Protein AF-A0A0F9QS76-F1 (afdb_monomer_lite)

Sequence (81 aa):
MIPKYKHDCKDCIFLGNYNNHDLYSCWSGSSPTVVARYGNEGSDYHSGLIFRVRYEELAVAATIVEFRISVLSPIKEGDKP

Secondary structure (DSSP, 8-state):
---SS----TTEEEEEEETTEEEEEE--SSS-EEEEE-SSSTT-EEE-GGGTTT-HHHHHHHHHHHHHHHHHS--------

pLDDT: mean 88.31, std 13.17, range [51.12, 98.38]

Structure (mmCIF, N/CA/C/O backbone):
data_AF-A0A0F9QS76-F1
#
_entry.id   AF-A0A0F9QS76-F1
#
loop_
_atom_site.group_PDB
_atom_site.id
_atom_site.type_symbol
_atom_site.label_atom_id
_atom_site.label_alt_id
_atom_site.label_comp_id
_atom_site.label_asym_id
_atom_site.label_entity_id
_atom_site.label_seq_id
_atom_site.pdbx_PDB_ins_code
_atom_site.Cartn_x
_atom_site.Cartn_y
_atom_site.Cartn_z
_atom_site.occupancy
_atom_site.B_iso_or_equiv
_atom_site.auth_seq_id
_atom_site.auth_comp_id
_atom_site.auth_asym_id
_atom_site.auth_atom_id
_atom_site.pdbx_PDB_model_num
ATOM 1 N N . MET A 1 1 ? -6.150 -7.861 13.383 1.00 73.94 1 MET A N 1
ATOM 2 C CA . MET A 1 1 ? -6.771 -6.813 12.541 1.00 73.94 1 MET A CA 1
ATOM 3 C C . MET A 1 1 ? -7.118 -7.431 11.197 1.00 73.94 1 MET A C 1
ATOM 5 O O . MET A 1 1 ? -6.438 -8.377 10.817 1.00 73.94 1 MET A O 1
ATOM 9 N N . ILE A 1 2 ? -8.154 -6.934 10.520 1.00 91.06 2 ILE A N 1
ATOM 10 C CA . ILE A 1 2 ? -8.561 -7.387 9.180 1.00 91.06 2 ILE A CA 1
ATOM 11 C C . ILE A 1 2 ? -8.509 -6.209 8.193 1.00 91.06 2 ILE A C 1
ATOM 13 O O . ILE A 1 2 ? -8.645 -5.065 8.638 1.00 91.06 2 ILE A O 1
ATOM 17 N N . PRO A 1 3 ? -8.326 -6.464 6.887 1.00 95.56 3 PRO A N 1
ATOM 18 C CA . PRO A 1 3 ? -8.535 -5.462 5.846 1.00 95.56 3 PRO A CA 1
ATOM 19 C C . PRO A 1 3 ? -9.892 -4.761 5.958 1.00 95.56 3 PRO A C 1
ATOM 21 O O . PRO A 1 3 ? -10.904 -5.412 6.221 1.00 95.56 3 PRO A O 1
ATOM 24 N N . LYS A 1 4 ? -9.915 -3.446 5.740 1.00 96.00 4 LYS A N 1
ATOM 25 C CA . LYS A 1 4 ? -11.137 -2.637 5.637 1.00 96.00 4 LYS A CA 1
ATOM 26 C C . LYS A 1 4 ? -11.711 -2.627 4.223 1.00 96.00 4 LYS A C 1
ATOM 28 O O . LYS A 1 4 ? -12.920 -2.486 4.059 1.00 96.00 4 LYS A O 1
ATOM 33 N N . TYR A 1 5 ? -10.851 -2.754 3.219 1.00 96.12 5 TYR A N 1
ATOM 34 C CA . TYR A 1 5 ? -11.192 -2.605 1.814 1.00 96.12 5 TYR A CA 1
ATOM 35 C C . TYR A 1 5 ? -10.978 -3.902 1.043 1.00 96.12 5 TYR A C 1
ATOM 37 O O . TYR A 1 5 ? -10.097 -4.706 1.358 1.00 96.12 5 TYR A O 1
ATOM 45 N N . LYS A 1 6 ? -11.772 -4.094 -0.012 1.00 93.56 6 LYS A N 1
ATOM 46 C CA . LYS A 1 6 ? -11.625 -5.234 -0.916 1.00 93.56 6 LYS A CA 1
ATOM 47 C C . LYS A 1 6 ? -10.234 -5.215 -1.551 1.00 93.56 6 LYS A C 1
ATOM 49 O O . LYS A 1 6 ? -9.820 -4.221 -2.145 1.00 93.56 6 LYS A O 1
ATOM 54 N N . HIS A 1 7 ? -9.546 -6.347 -1.465 1.00 89.69 7 HIS A N 1
ATOM 55 C CA . HIS A 1 7 ? -8.267 -6.565 -2.118 1.00 89.69 7 HIS A CA 1
ATOM 56 C C . HIS A 1 7 ? -8.262 -7.945 -2.774 1.00 89.69 7 HIS A C 1
ATOM 58 O O . HIS A 1 7 ? -8.541 -8.946 -2.119 1.00 89.69 7 HIS A O 1
ATOM 64 N N . ASP A 1 8 ? -8.006 -7.993 -4.076 1.00 87.44 8 ASP A N 1
ATOM 65 C CA . ASP A 1 8 ? -8.139 -9.186 -4.918 1.00 87.44 8 ASP A CA 1
ATOM 66 C C . ASP A 1 8 ? -6.797 -9.744 -5.420 1.00 87.44 8 ASP A C 1
ATOM 68 O O . ASP A 1 8 ? -6.772 -10.719 -6.173 1.00 87.44 8 ASP A O 1
ATOM 72 N N . CYS A 1 9 ? -5.673 -9.201 -4.945 1.00 89.69 9 CYS A N 1
ATOM 73 C CA . CYS A 1 9 ? -4.353 -9.758 -5.215 1.00 89.69 9 CYS A CA 1
ATOM 74 C C . CYS A 1 9 ? -3.980 -10.822 -4.173 1.00 89.69 9 CYS A C 1
ATOM 76 O O . CYS A 1 9 ? -3.900 -10.540 -2.978 1.00 89.69 9 CYS A O 1
ATOM 78 N N . LYS A 1 10 ? -3.724 -12.05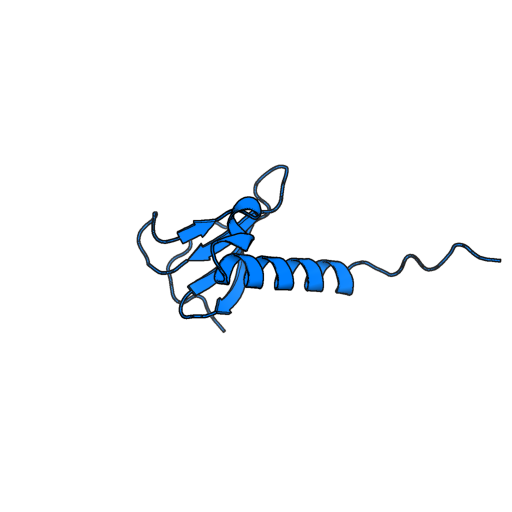0 -4.638 1.00 89.81 10 LYS A N 1
ATOM 79 C CA . LYS A 1 10 ? -3.376 -13.197 -3.780 1.00 89.81 10 LYS A CA 1
ATOM 80 C C . LYS A 1 10 ? -1.928 -13.174 -3.286 1.00 89.81 10 LYS A C 1
ATOM 82 O O . LYS A 1 10 ? -1.642 -13.769 -2.254 1.00 89.81 10 LYS A O 1
ATOM 87 N N . ASP A 1 11 ? -1.047 -12.478 -4.001 1.00 91.06 11 ASP A N 1
ATOM 88 C CA . ASP A 1 11 ? 0.379 -12.366 -3.662 1.00 91.06 11 ASP A CA 1
ATOM 89 C C . ASP A 1 11 ? 0.656 -11.241 -2.652 1.00 91.06 11 ASP A C 1
ATOM 91 O O . ASP A 1 11 ? 1.778 -11.080 -2.164 1.00 91.06 11 ASP A O 1
ATOM 95 N N . CYS A 1 12 ? -0.366 -10.440 -2.338 1.00 93.31 12 CYS A N 1
ATOM 96 C CA . CYS A 1 12 ? -0.274 -9.368 -1.365 1.00 93.31 12 CYS A CA 1
ATOM 97 C C . CYS A 1 12 ? -0.456 -9.890 0.062 1.00 93.31 12 CYS A C 1
ATOM 99 O O . CYS A 1 12 ? -1.456 -10.519 0.403 1.00 93.31 12 CYS A O 1
ATOM 101 N N . ILE A 1 13 ? 0.482 -9.538 0.933 1.00 94.56 13 ILE A N 1
ATOM 102 C CA . ILE A 1 13 ? 0.461 -9.869 2.354 1.00 94.56 13 ILE A CA 1
ATOM 103 C C . ILE A 1 13 ? -0.022 -8.647 3.125 1.00 94.56 13 ILE A C 1
ATOM 105 O O . ILE A 1 13 ? 0.613 -7.594 3.085 1.00 94.56 13 ILE A O 1
ATOM 109 N N . PHE A 1 14 ? -1.117 -8.795 3.869 1.0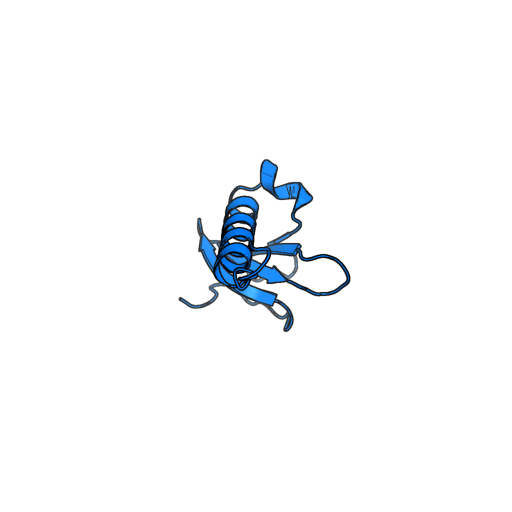0 95.94 14 PHE A N 1
ATOM 110 C CA . PHE A 1 14 ? -1.625 -7.742 4.746 1.00 95.94 14 PHE A CA 1
ATOM 111 C C . PHE A 1 14 ? -0.641 -7.457 5.892 1.00 95.94 14 PHE A C 1
ATOM 113 O O . PHE A 1 14 ? -0.220 -8.354 6.630 1.00 95.94 14 PHE A O 1
ATOM 120 N N . LEU A 1 15 ? -0.262 -6.190 6.037 1.00 96.25 15 LEU A N 1
ATOM 121 C CA . LEU A 1 15 ? 0.694 -5.716 7.037 1.00 96.25 15 LEU A CA 1
ATOM 122 C C . LEU A 1 15 ? 0.002 -5.103 8.257 1.00 96.25 15 LEU A C 1
ATOM 124 O O . LEU A 1 15 ? 0.563 -5.147 9.351 1.00 96.25 15 LEU A O 1
ATOM 128 N N . GLY A 1 16 ? -1.206 -4.565 8.079 1.00 96.56 16 GLY A N 1
ATOM 129 C CA . GLY A 1 16 ? -1.969 -3.866 9.108 1.00 96.56 16 GLY A CA 1
ATOM 130 C C . GLY A 1 16 ? -2.720 -2.668 8.535 1.00 96.56 16 GLY A C 1
ATOM 131 O O . GLY A 1 16 ? -2.833 -2.515 7.320 1.00 96.56 16 GLY A O 1
ATOM 132 N N . ASN A 1 17 ? -3.220 -1.807 9.418 1.00 97.50 17 ASN A N 1
ATOM 133 C CA . ASN A 1 17 ? -3.888 -0.568 9.034 1.00 97.50 17 ASN A CA 1
ATOM 134 C C . ASN A 1 17 ? -3.108 0.644 9.559 1.00 97.50 17 ASN A C 1
ATOM 136 O O . ASN A 1 17 ? -2.586 0.601 10.673 1.00 97.50 17 ASN A O 1
ATOM 140 N N . TYR A 1 18 ? -3.085 1.735 8.797 1.00 97.62 18 TYR A N 1
ATOM 141 C CA . TYR A 1 18 ? -2.475 3.007 9.198 1.00 97.62 18 TYR A CA 1
A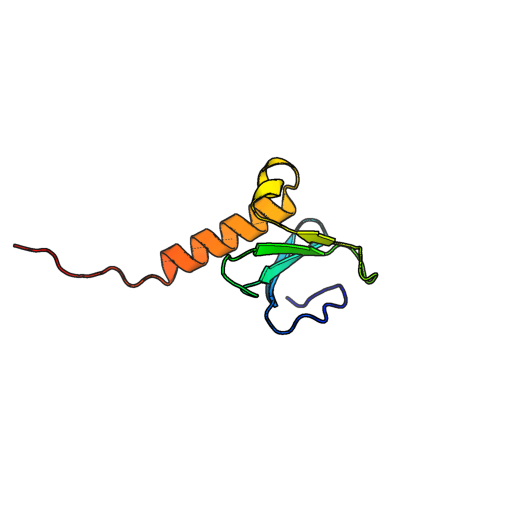TOM 142 C C . TYR A 1 18 ? -3.231 4.179 8.565 1.00 97.62 18 TYR A C 1
ATOM 144 O O . TYR A 1 18 ? -3.547 4.106 7.386 1.00 97.62 18 TYR A O 1
ATOM 152 N N . ASN A 1 19 ? -3.574 5.225 9.327 1.00 95.50 19 ASN A N 1
ATOM 153 C CA . ASN A 1 19 ? -4.323 6.404 8.844 1.00 95.50 19 ASN A CA 1
ATOM 154 C C . ASN A 1 19 ? -5.509 6.069 7.920 1.00 95.50 19 ASN A C 1
ATOM 156 O O . ASN A 1 19 ? -5.677 6.636 6.847 1.00 95.50 19 ASN A O 1
ATOM 160 N N . ASN A 1 20 ? -6.336 5.106 8.331 1.00 95.81 20 ASN A N 1
ATOM 161 C CA . ASN A 1 20 ? -7.474 4.607 7.553 1.00 95.81 20 ASN A CA 1
ATOM 162 C C . ASN A 1 20 ? -7.131 3.948 6.200 1.00 95.81 20 ASN A C 1
ATOM 164 O O . ASN A 1 20 ? -8.020 3.765 5.381 1.00 95.81 20 ASN A O 1
ATOM 168 N N . HIS A 1 21 ? -5.885 3.530 5.999 1.00 98.06 21 HIS A N 1
ATOM 169 C CA . HIS A 1 21 ? -5.451 2.728 4.864 1.00 98.06 21 HIS A CA 1
ATOM 170 C C . HIS A 1 21 ? -5.163 1.292 5.294 1.00 98.06 21 HIS A C 1
ATOM 172 O O . HIS A 1 21 ? -4.654 1.047 6.391 1.00 98.06 21 HIS A O 1
ATOM 178 N N . ASP A 1 22 ? -5.443 0.346 4.407 1.00 98.38 22 ASP A N 1
ATOM 179 C CA . ASP A 1 22 ? -4.942 -1.019 4.510 1.00 98.38 22 ASP A CA 1
ATOM 180 C C . ASP A 1 22 ? -3.559 -1.100 3.870 1.00 98.38 22 ASP A C 1
ATOM 182 O O . ASP A 1 22 ? -3.383 -0.706 2.715 1.00 98.38 22 ASP A O 1
ATOM 186 N N . LEU A 1 23 ? -2.584 -1.627 4.604 1.00 98.00 23 LEU A N 1
ATOM 187 C CA . LEU A 1 23 ? -1.209 -1.750 4.142 1.00 98.00 23 LEU A CA 1
ATOM 188 C C . LEU A 1 23 ? -0.917 -3.177 3.690 1.00 98.00 23 LEU A C 1
ATOM 190 O O . LEU A 1 23 ? -1.234 -4.134 4.400 1.00 98.00 23 LEU A O 1
ATOM 194 N N . TYR A 1 24 ? -0.242 -3.315 2.552 1.00 97.06 24 TYR A N 1
ATOM 195 C CA . TYR A 1 24 ? 0.206 -4.601 2.029 1.00 97.06 24 TYR A CA 1
ATOM 196 C C . TYR A 1 24 ? 1.648 -4.532 1.534 1.00 97.06 24 TYR A C 1
ATOM 198 O O . TYR A 1 24 ? 2.116 -3.486 1.078 1.00 97.06 24 TYR A O 1
ATOM 206 N N . SER A 1 25 ? 2.339 -5.668 1.570 1.00 95.44 25 SER A N 1
ATOM 207 C CA . SER A 1 25 ? 3.511 -5.914 0.731 1.00 95.44 25 SER A CA 1
ATOM 208 C C . SER A 1 25 ? 3.135 -6.871 -0.388 1.00 95.44 25 SER A C 1
ATOM 210 O O . SER A 1 25 ? 2.329 -7.772 -0.184 1.00 95.44 25 SER A O 1
ATOM 212 N N . CYS A 1 26 ? 3.704 -6.682 -1.570 1.00 93.25 26 CYS A N 1
ATOM 213 C CA . CYS A 1 26 ? 3.458 -7.551 -2.711 1.00 93.25 26 CYS A CA 1
ATOM 214 C C . CYS A 1 26 ? 4.781 -7.957 -3.343 1.00 93.25 26 CYS A C 1
ATOM 216 O O . CYS A 1 26 ? 5.627 -7.108 -3.627 1.00 93.25 26 CYS A O 1
ATOM 218 N N . TRP A 1 27 ? 4.934 -9.258 -3.569 1.00 87.06 27 TRP A N 1
ATOM 219 C CA . TRP A 1 27 ? 6.112 -9.867 -4.190 1.00 87.06 27 TRP A CA 1
ATOM 220 C C . TRP A 1 27 ? 5.804 -10.379 -5.603 1.00 87.06 27 TRP A C 1
ATOM 222 O O . TRP A 1 27 ? 6.405 -11.341 -6.072 1.00 87.06 27 TRP A O 1
ATOM 232 N N . SER A 1 28 ? 4.855 -9.743 -6.294 1.00 78.44 28 SER A N 1
ATOM 233 C CA . SER A 1 28 ? 4.546 -10.065 -7.686 1.00 78.44 28 SER A CA 1
ATOM 234 C C . SER A 1 28 ? 5.647 -9.525 -8.606 1.00 78.44 28 SER A C 1
ATOM 236 O O . SER A 1 28 ? 5.633 -8.355 -8.988 1.00 78.44 28 SER A O 1
ATOM 238 N N . GLY A 1 29 ? 6.601 -10.383 -8.975 1.00 74.00 29 GLY A N 1
ATOM 239 C CA . GLY A 1 29 ? 7.666 -10.086 -9.936 1.00 74.00 29 GLY A CA 1
ATOM 240 C C . GLY A 1 29 ? 9.067 -10.061 -9.321 1.00 74.00 29 GLY A C 1
ATOM 241 O O . GLY A 1 29 ? 9.340 -10.711 -8.317 1.00 74.00 29 GLY A O 1
ATOM 242 N N . SER A 1 30 ? 9.984 -9.326 -9.953 1.00 76.44 30 SER A N 1
ATOM 243 C CA . SER A 1 30 ? 11.407 -9.285 -9.582 1.00 76.44 30 SER A CA 1
ATOM 244 C C . SER A 1 30 ? 11.744 -8.298 -8.461 1.00 76.44 30 SER A C 1
ATOM 246 O O . SER A 1 30 ? 12.882 -8.268 -7.996 1.00 76.44 30 SER A O 1
ATOM 248 N N . SER A 1 31 ? 10.803 -7.458 -8.026 1.00 79.06 31 SER A N 1
ATOM 249 C CA . SER A 1 31 ? 11.042 -6.468 -6.972 1.00 79.06 31 SER A CA 1
ATOM 250 C C . SER A 1 31 ? 9.834 -6.346 -6.047 1.00 79.06 31 SER A C 1
ATOM 252 O O . SER A 1 31 ? 8.710 -6.242 -6.543 1.00 79.06 31 SER A O 1
ATOM 254 N N . PRO A 1 32 ? 10.040 -6.333 -4.716 1.00 87.62 32 PRO A N 1
ATOM 255 C CA . PRO A 1 32 ? 8.953 -6.125 -3.776 1.00 87.62 32 PRO A CA 1
ATOM 256 C C . PRO A 1 32 ? 8.367 -4.723 -3.946 1.00 87.62 32 PRO A C 1
ATOM 258 O O . PRO A 1 32 ? 9.081 -3.746 -4.184 1.00 87.62 32 PRO A O 1
ATOM 261 N N . THR A 1 33 ? 7.057 -4.615 -3.771 1.00 93.50 33 THR A N 1
ATOM 262 C CA . THR A 1 33 ? 6.351 -3.338 -3.697 1.00 93.50 33 THR A CA 1
ATOM 263 C C . THR A 1 33 ? 5.525 -3.260 -2.418 1.00 93.50 33 THR A C 1
ATOM 265 O O . THR A 1 33 ? 5.252 -4.265 -1.758 1.00 93.50 33 THR A O 1
ATOM 268 N N . VAL A 1 34 ? 5.136 -2.044 -2.060 1.00 96.56 34 VAL A N 1
ATOM 269 C CA . VAL A 1 34 ? 4.241 -1.745 -0.941 1.00 96.56 34 VAL A CA 1
ATOM 270 C C . VAL A 1 34 ? 2.981 -1.094 -1.478 1.00 96.56 34 VAL A C 1
ATOM 272 O O . VAL A 1 34 ? 3.043 -0.375 -2.477 1.00 96.56 34 VAL A O 1
ATOM 275 N N . VAL A 1 35 ? 1.851 -1.356 -0.830 1.00 97.19 35 VAL A N 1
ATOM 276 C CA . VAL A 1 35 ? 0.528 -0.864 -1.220 1.00 97.19 35 VAL A CA 1
ATOM 277 C C . VAL A 1 35 ? -0.157 -0.261 0.001 1.00 97.19 35 VAL A C 1
ATOM 279 O O . VAL A 1 35 ? -0.140 -0.865 1.071 1.00 97.19 35 VAL A O 1
ATOM 282 N N . ALA A 1 36 ? -0.789 0.895 -0.178 1.00 97.94 36 ALA A N 1
ATOM 283 C CA . ALA A 1 36 ? -1.699 1.508 0.782 1.00 97.94 36 ALA A CA 1
ATOM 284 C C . ALA A 1 36 ? -3.058 1.716 0.104 1.00 97.94 36 ALA A C 1
ATOM 286 O O . ALA A 1 36 ? -3.162 2.502 -0.836 1.00 97.94 36 ALA A O 1
ATOM 287 N N . ARG A 1 37 ? -4.090 0.991 0.543 1.00 98.12 37 ARG A N 1
ATOM 288 C CA . ARG A 1 37 ? -5.442 1.023 -0.038 1.00 98.12 37 ARG A CA 1
ATOM 289 C C . ARG A 1 37 ? -6.387 1.842 0.841 1.00 98.12 37 ARG A C 1
ATOM 291 O O . ARG A 1 37 ? -6.452 1.589 2.039 1.00 98.12 37 ARG A O 1
ATOM 298 N N . TYR A 1 38 ? -7.116 2.782 0.240 1.00 97.56 38 TYR A N 1
ATOM 299 C CA . TYR A 1 38 ? -8.013 3.729 0.929 1.00 97.56 38 TYR A CA 1
ATOM 300 C C . TYR A 1 38 ? -9.483 3.635 0.496 1.00 97.56 38 TYR A C 1
ATOM 302 O O . TYR A 1 38 ? -10.319 4.417 0.951 1.00 97.56 38 TYR A O 1
ATOM 310 N N . GLY A 1 39 ? -9.817 2.681 -0.372 1.00 97.31 39 GLY A N 1
ATOM 311 C CA . GLY A 1 39 ? -11.169 2.502 -0.889 1.00 97.31 39 GLY A CA 1
ATOM 312 C C . GLY A 1 39 ? -11.378 1.141 -1.546 1.00 97.31 39 GLY A C 1
ATOM 313 O O . GLY A 1 39 ? -10.458 0.321 -1.640 1.00 97.31 39 GLY A O 1
ATOM 314 N N . ASN A 1 40 ? -12.615 0.881 -1.969 1.00 96.75 40 ASN A N 1
ATOM 315 C CA . ASN A 1 40 ? -13.008 -0.379 -2.605 1.00 96.75 40 ASN A CA 1
ATOM 316 C C . ASN A 1 40 ? -12.868 -0.351 -4.130 1.00 96.75 40 ASN A C 1
ATOM 318 O O . ASN A 1 40 ? -12.857 -1.424 -4.736 1.00 96.75 40 ASN A O 1
ATOM 322 N N . GLU A 1 41 ? -12.733 0.827 -4.748 1.00 95.25 41 GLU A N 1
ATOM 323 C CA . GLU A 1 41 ? -12.552 0.906 -6.194 1.00 95.25 41 GLU A CA 1
ATOM 324 C C . GLU A 1 41 ? -11.157 0.413 -6.584 1.00 95.25 41 GLU A C 1
ATOM 326 O O . GLU A 1 41 ? -10.195 0.467 -5.807 1.00 95.25 41 GLU A O 1
ATOM 331 N N . GLY A 1 42 ? -11.034 -0.113 -7.805 1.00 90.25 42 GLY A N 1
ATOM 332 C CA . GLY A 1 42 ? -9.784 -0.705 -8.288 1.00 90.25 42 GLY A CA 1
ATOM 333 C C . GLY A 1 42 ? -8.598 0.257 -8.175 1.00 90.25 42 GLY A C 1
ATOM 334 O O . GLY A 1 42 ? -7.519 -0.162 -7.768 1.00 90.25 42 GLY A O 1
ATOM 335 N N . SER A 1 43 ? -8.830 1.546 -8.437 1.00 92.94 43 SER A N 1
ATOM 336 C CA . SER A 1 43 ? -7.847 2.635 -8.398 1.00 92.94 43 SER A CA 1
ATOM 337 C C . SER A 1 43 ? -7.583 3.236 -7.015 1.00 92.94 43 SER A C 1
ATOM 339 O O . SER A 1 43 ? -6.720 4.103 -6.906 1.00 92.94 43 SER A O 1
ATOM 341 N N . ASP A 1 44 ? -8.298 2.816 -5.968 1.00 96.69 44 ASP A N 1
ATOM 342 C CA . ASP A 1 44 ? -8.225 3.449 -4.643 1.00 96.69 44 ASP A CA 1
ATOM 343 C C . ASP A 1 44 ? -7.020 2.968 -3.827 1.00 96.69 44 ASP A C 1
ATOM 345 O O . ASP A 1 44 ? -7.147 2.400 -2.734 1.00 96.69 44 ASP A O 1
ATOM 349 N N . TYR A 1 45 ? -5.825 3.147 -4.384 1.00 96.88 45 TYR A N 1
ATOM 350 C CA . TYR A 1 45 ? -4.585 2.785 -3.725 1.00 96.88 45 TYR A CA 1
ATOM 351 C C . TYR A 1 45 ? -3.389 3.611 -4.202 1.00 96.88 45 TYR A C 1
ATOM 353 O O . TYR A 1 45 ? -3.306 4.072 -5.340 1.00 96.88 45 TYR A O 1
ATOM 361 N N . HIS A 1 46 ? -2.400 3.715 -3.323 1.00 96.81 46 HIS A N 1
ATOM 362 C CA . HIS A 1 46 ? -1.036 4.072 -3.679 1.00 96.81 46 HIS A CA 1
ATOM 363 C C . HIS A 1 46 ? -0.162 2.822 -3.654 1.00 96.81 46 HIS A C 1
ATOM 365 O O . HIS A 1 46 ? -0.357 1.932 -2.824 1.00 96.81 46 HIS A O 1
ATOM 371 N N . SER A 1 47 ? 0.813 2.737 -4.559 1.00 95.44 47 SER A N 1
ATOM 372 C CA . SER A 1 47 ? 1.773 1.634 -4.561 1.00 95.44 47 SER A CA 1
ATOM 373 C C . SER A 1 47 ? 3.139 2.049 -5.063 1.00 95.44 47 SER A C 1
ATOM 375 O O . SER A 1 47 ? 3.227 2.833 -6.005 1.00 95.44 47 SER A O 1
ATOM 377 N N . GLY A 1 48 ? 4.179 1.420 -4.528 1.00 94.62 48 GLY A N 1
ATOM 378 C CA . GLY A 1 48 ? 5.546 1.554 -5.017 1.00 94.62 48 GLY A CA 1
ATOM 379 C C . GLY A 1 48 ? 6.484 2.146 -3.978 1.00 94.62 48 GLY A C 1
ATOM 380 O O . GLY A 1 48 ? 6.236 3.217 -3.426 1.00 94.62 48 GLY A O 1
ATOM 381 N N . LEU A 1 49 ? 7.622 1.480 -3.771 1.00 93.94 49 LEU A N 1
ATOM 382 C CA . LEU A 1 49 ? 8.664 1.937 -2.846 1.00 93.94 49 LEU A CA 1
ATOM 383 C C . LEU A 1 49 ? 9.213 3.324 -3.213 1.00 93.94 49 LEU A C 1
ATOM 385 O O . LEU A 1 49 ? 9.560 4.096 -2.324 1.00 93.94 49 LEU A O 1
ATOM 389 N N . ILE A 1 50 ? 9.240 3.674 -4.504 1.00 94.25 50 ILE A N 1
ATOM 390 C CA . ILE A 1 50 ? 9.719 4.980 -4.981 1.00 94.25 50 ILE A CA 1
ATOM 391 C C . ILE A 1 50 ? 8.885 6.159 -4.455 1.00 94.25 50 ILE A C 1
ATOM 393 O O . ILE A 1 50 ? 9.397 7.269 -4.323 1.00 94.25 50 ILE A O 1
ATOM 397 N N . PHE A 1 51 ? 7.618 5.933 -4.099 1.00 95.81 51 PHE A N 1
ATOM 398 C CA . PHE A 1 51 ? 6.724 6.990 -3.631 1.00 95.81 51 PHE A CA 1
ATOM 399 C C . PHE A 1 51 ? 6.660 7.115 -2.105 1.00 95.81 51 PHE A C 1
ATOM 401 O O . PHE A 1 51 ? 5.935 7.970 -1.601 1.00 95.81 51 PHE A O 1
ATOM 408 N N . ARG A 1 52 ? 7.450 6.335 -1.353 1.00 94.81 52 ARG A N 1
ATOM 409 C CA . ARG A 1 52 ? 7.453 6.366 0.124 1.00 94.81 52 ARG A CA 1
ATOM 410 C C . ARG A 1 52 ? 7.841 7.715 0.728 1.00 94.81 52 ARG A C 1
ATOM 412 O O . ARG A 1 52 ? 7.456 8.024 1.840 1.00 94.81 52 ARG A O 1
ATOM 419 N N . VAL A 1 53 ? 8.582 8.538 -0.012 1.00 94.75 53 VAL A N 1
ATOM 420 C CA . VAL A 1 53 ? 8.931 9.903 0.421 1.00 94.75 53 VAL A CA 1
ATOM 421 C C . VAL A 1 53 ? 7.781 10.901 0.244 1.00 94.75 53 VAL A C 1
ATOM 423 O O . VAL A 1 53 ? 7.865 12.012 0.751 1.00 94.75 53 VAL A O 1
ATOM 426 N N . ARG A 1 54 ? 6.732 10.532 -0.507 1.00 96.06 54 ARG A N 1
ATOM 427 C CA . ARG A 1 54 ? 5.556 11.377 -0.781 1.00 96.06 54 ARG A CA 1
ATOM 428 C C . ARG A 1 54 ? 4.313 10.938 -0.010 1.00 96.06 54 ARG A C 1
ATOM 430 O O . ARG A 1 54 ? 3.492 11.789 0.302 1.00 96.06 54 ARG A O 1
ATOM 437 N N . TYR A 1 55 ? 4.183 9.641 0.266 1.00 97.12 55 TYR A N 1
ATOM 438 C CA . TYR A 1 55 ? 3.033 9.052 0.952 1.00 97.12 55 TYR A CA 1
ATOM 439 C C . TYR A 1 55 ? 3.500 8.328 2.215 1.00 97.12 55 TYR A C 1
ATOM 441 O O . TYR A 1 55 ? 4.240 7.341 2.135 1.00 97.12 55 TYR A O 1
ATOM 449 N N . GLU A 1 56 ? 3.074 8.827 3.374 1.00 97.56 56 GLU A N 1
ATOM 450 C CA . GLU A 1 56 ? 3.476 8.324 4.692 1.00 97.56 56 GLU A CA 1
ATOM 451 C C . GLU A 1 56 ? 3.081 6.853 4.881 1.00 97.56 56 GLU A C 1
ATOM 453 O O . GLU A 1 56 ? 3.856 6.048 5.389 1.00 97.56 56 GLU A O 1
ATOM 458 N N . GLU A 1 57 ? 1.916 6.461 4.378 1.00 97.88 57 GLU A N 1
ATOM 459 C CA . GLU A 1 57 ? 1.374 5.106 4.447 1.00 97.88 57 GLU A CA 1
ATOM 460 C C . GLU A 1 57 ? 2.293 4.093 3.751 1.00 97.88 57 GLU A C 1
ATOM 462 O O . GLU A 1 57 ? 2.483 2.971 4.231 1.00 97.88 57 GLU A O 1
ATOM 467 N N . LEU A 1 58 ? 2.914 4.500 2.637 1.00 97.50 58 LEU A N 1
ATOM 468 C CA . LEU A 1 58 ? 3.890 3.676 1.926 1.00 97.50 58 LEU A CA 1
ATOM 469 C C . LEU A 1 58 ? 5.221 3.601 2.678 1.00 97.50 58 LEU A C 1
ATOM 471 O O . LEU A 1 58 ? 5.863 2.551 2.653 1.00 97.50 58 LEU A O 1
ATOM 475 N N . ALA A 1 59 ? 5.634 4.675 3.360 1.00 97.44 59 ALA A N 1
ATOM 476 C CA . ALA A 1 59 ? 6.797 4.636 4.245 1.00 97.44 59 ALA A CA 1
ATOM 477 C C . ALA A 1 59 ? 6.569 3.683 5.420 1.00 97.44 59 ALA A C 1
ATOM 479 O O . ALA A 1 59 ? 7.432 2.859 5.708 1.00 97.44 59 ALA A O 1
ATOM 480 N N . VAL A 1 60 ? 5.394 3.725 6.051 1.00 97.69 60 VAL A N 1
ATOM 481 C CA . VAL A 1 60 ? 5.030 2.808 7.139 1.00 97.69 60 VAL A CA 1
ATOM 482 C C . VAL A 1 60 ? 5.030 1.361 6.650 1.00 97.69 60 VAL A C 1
ATOM 484 O O . VAL A 1 60 ? 5.654 0.504 7.277 1.00 97.69 60 VAL A O 1
ATOM 487 N N . ALA A 1 61 ? 4.394 1.083 5.509 1.00 97.06 61 ALA A N 1
ATOM 488 C CA . ALA A 1 61 ? 4.406 -0.251 4.914 1.00 97.06 61 ALA A CA 1
ATOM 489 C C . ALA A 1 61 ? 5.840 -0.739 4.635 1.00 97.06 61 ALA A C 1
ATOM 491 O O . ALA A 1 61 ? 6.175 -1.874 4.975 1.00 97.06 61 ALA A O 1
ATOM 492 N N . ALA A 1 62 ? 6.701 0.121 4.079 1.00 95.56 62 ALA A N 1
ATOM 493 C CA . ALA A 1 62 ? 8.101 -0.206 3.815 1.00 95.56 62 ALA A CA 1
ATOM 494 C C . ALA A 1 62 ? 8.874 -0.504 5.107 1.00 95.56 62 ALA A C 1
ATOM 496 O O . ALA A 1 62 ? 9.518 -1.544 5.191 1.00 95.56 62 ALA A O 1
ATOM 497 N N . THR A 1 63 ? 8.734 0.332 6.137 1.00 95.56 63 THR A N 1
ATOM 498 C CA . THR A 1 63 ? 9.374 0.133 7.446 1.00 95.56 63 THR A CA 1
ATOM 499 C C . THR A 1 63 ? 8.960 -1.194 8.085 1.00 95.56 63 THR A C 1
ATOM 501 O O . THR A 1 63 ? 9.805 -1.911 8.618 1.00 95.56 63 THR A O 1
ATOM 504 N N . ILE A 1 64 ? 7.678 -1.575 8.001 1.00 94.12 64 ILE A N 1
ATOM 505 C CA . ILE A 1 64 ? 7.204 -2.874 8.510 1.00 94.12 64 ILE A CA 1
ATOM 506 C C . ILE A 1 64 ? 7.894 -4.028 7.774 1.00 94.12 64 ILE A C 1
ATOM 508 O O . ILE A 1 64 ? 8.299 -5.006 8.403 1.00 94.12 64 ILE A O 1
ATOM 512 N N . VAL A 1 65 ? 8.024 -3.932 6.449 1.00 92.12 65 VAL A N 1
ATOM 513 C CA . VAL A 1 65 ? 8.695 -4.955 5.635 1.00 92.12 65 VAL A CA 1
ATOM 514 C C . VAL A 1 65 ? 10.183 -5.030 5.968 1.00 92.12 65 VAL A C 1
ATOM 516 O O . VAL A 1 65 ? 10.683 -6.122 6.220 1.00 92.12 65 VAL A O 1
ATOM 519 N N . GLU A 1 66 ? 10.875 -3.893 6.023 1.00 90.62 66 GLU A N 1
ATOM 520 C CA . GLU A 1 66 ? 12.302 -3.803 6.358 1.00 90.62 66 GLU A CA 1
ATOM 521 C C . GLU A 1 66 ? 12.581 -4.382 7.755 1.00 90.62 66 GLU A C 1
ATOM 523 O O . GLU A 1 66 ? 13.501 -5.185 7.925 1.00 90.62 66 GLU A O 1
ATOM 528 N N . PHE A 1 67 ? 11.729 -4.077 8.740 1.00 89.12 67 PHE A N 1
ATOM 529 C CA . PHE A 1 67 ? 11.823 -4.656 10.079 1.00 89.12 67 PHE A CA 1
ATOM 530 C C . PHE A 1 67 ? 11.583 -6.170 10.072 1.00 89.12 67 PHE A C 1
ATOM 532 O O . PHE A 1 67 ? 12.362 -6.915 10.664 1.00 89.12 67 PHE A O 1
ATOM 539 N N . ARG A 1 68 ? 10.548 -6.656 9.370 1.00 86.12 68 ARG A N 1
ATOM 540 C CA . ARG A 1 68 ? 10.280 -8.100 9.252 1.00 86.12 68 ARG A CA 1
ATOM 541 C C . ARG A 1 68 ? 11.439 -8.841 8.589 1.00 86.12 68 ARG A C 1
ATOM 543 O O . ARG A 1 68 ? 11.792 -9.914 9.059 1.00 86.12 68 ARG A O 1
ATOM 550 N N . ILE A 1 69 ? 12.048 -8.283 7.543 1.00 78.31 69 ILE A N 1
ATOM 551 C CA . ILE A 1 69 ? 13.220 -8.883 6.889 1.00 78.31 69 ILE A CA 1
ATOM 552 C C . ILE A 1 69 ? 14.402 -8.922 7.858 1.00 78.31 69 ILE A C 1
ATOM 554 O O . ILE A 1 69 ? 15.034 -9.964 7.986 1.00 78.31 69 ILE A O 1
ATOM 558 N N . SER A 1 70 ? 14.678 -7.827 8.569 1.00 76.56 70 SER 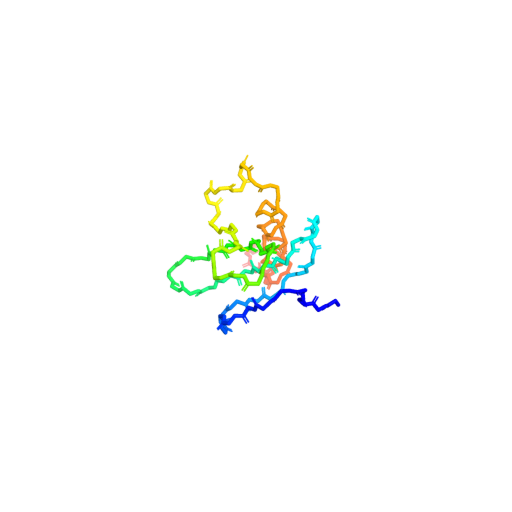A N 1
ATOM 559 C CA . SER A 1 70 ? 15.777 -7.758 9.540 1.00 76.56 70 SER A CA 1
ATOM 560 C C . SER A 1 70 ? 15.619 -8.774 10.680 1.00 76.56 70 SER A C 1
ATOM 562 O O . SER A 1 70 ? 16.568 -9.471 11.021 1.00 76.56 70 SER A O 1
ATOM 564 N N . VAL A 1 71 ? 14.404 -8.927 11.217 1.00 73.19 71 VAL A N 1
ATOM 565 C CA . VAL A 1 71 ? 14.114 -9.863 12.317 1.00 73.19 71 VAL A CA 1
ATOM 566 C C . VAL A 1 71 ? 14.084 -11.326 11.861 1.00 73.19 71 VAL A C 1
ATOM 568 O O . VAL A 1 71 ? 14.450 -12.211 12.629 1.00 73.19 71 VAL A O 1
ATOM 571 N N . LEU A 1 72 ? 13.632 -11.602 10.633 1.00 66.06 72 LEU A N 1
ATOM 572 C CA . LEU A 1 72 ? 13.492 -12.967 10.108 1.00 66.06 72 LEU A CA 1
ATOM 573 C C . LEU A 1 72 ? 14.717 -13.454 9.329 1.00 66.06 72 LEU A C 1
ATOM 575 O O . LEU A 1 72 ? 14.789 -14.635 8.992 1.00 66.06 72 LEU A O 1
ATOM 579 N N . SER A 1 73 ? 15.677 -12.576 9.040 1.00 60.94 73 SER A N 1
ATOM 580 C CA . SER A 1 73 ? 16.971 -12.994 8.512 1.00 60.94 73 SER A CA 1
ATOM 581 C C . SER A 1 73 ? 17.712 -13.730 9.628 1.00 60.94 73 SER A C 1
ATOM 583 O O . SER A 1 73 ? 17.998 -13.110 10.654 1.00 60.94 73 SER A O 1
ATOM 585 N N . PRO A 1 74 ? 18.034 -15.031 9.484 1.00 53.47 74 PRO A N 1
ATOM 586 C CA . PRO A 1 74 ? 18.894 -15.684 10.453 1.00 53.47 74 PRO A CA 1
ATOM 587 C C . PRO A 1 74 ? 20.204 -14.901 10.498 1.00 53.47 74 PRO A C 1
ATOM 589 O O . PRO A 1 74 ? 20.818 -14.649 9.455 1.00 53.47 74 PRO A O 1
ATOM 592 N N . ILE A 1 75 ? 20.626 -14.506 11.700 1.00 59.69 75 ILE A N 1
ATOM 593 C CA . ILE A 1 75 ? 22.017 -14.132 11.942 1.00 59.69 75 ILE A CA 1
ATOM 594 C C . ILE A 1 75 ? 22.834 -15.273 11.335 1.00 59.69 75 ILE A C 1
ATOM 596 O O . ILE A 1 75 ? 22.689 -16.421 11.756 1.00 59.69 75 ILE A O 1
ATOM 600 N N . LYS A 1 76 ? 23.629 -14.998 10.296 1.00 56.62 76 LYS A N 1
ATOM 601 C CA . LYS A 1 76 ? 24.638 -15.962 9.861 1.00 56.62 76 LYS A CA 1
ATOM 602 C C . LY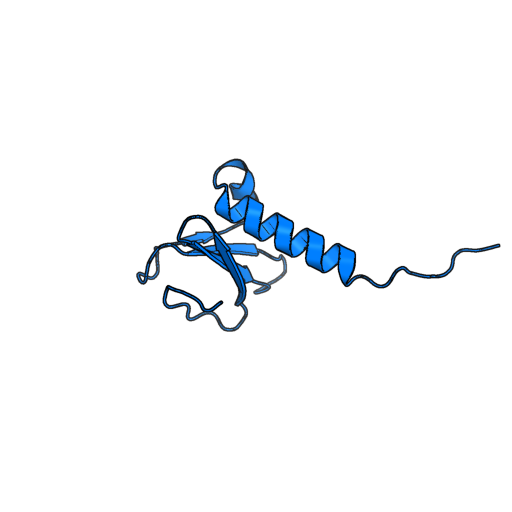S A 1 76 ? 25.670 -16.019 10.976 1.00 56.62 76 LYS A C 1
ATOM 604 O O . LYS A 1 76 ? 26.576 -15.196 11.048 1.00 56.62 76 LYS A O 1
ATOM 609 N N . GLU A 1 77 ? 25.454 -16.943 11.896 1.00 51.56 77 GLU A N 1
ATOM 610 C CA . GLU A 1 77 ? 26.417 -17.323 12.909 1.00 51.56 77 GLU A CA 1
ATOM 611 C C . GLU A 1 77 ? 27.601 -17.969 12.176 1.00 51.56 77 GLU A C 1
ATOM 613 O O . GLU A 1 77 ? 27.467 -19.046 11.600 1.00 51.56 77 GLU A O 1
ATOM 618 N N . GLY A 1 78 ? 28.740 -17.271 12.137 1.00 62.50 78 GLY A N 1
ATOM 619 C CA . GLY A 1 78 ? 30.021 -17.848 11.729 1.00 62.50 78 GLY A CA 1
ATOM 620 C C . GLY A 1 78 ? 30.738 -17.135 10.586 1.00 62.50 78 GLY A C 1
ATOM 621 O O . GLY A 1 78 ? 30.69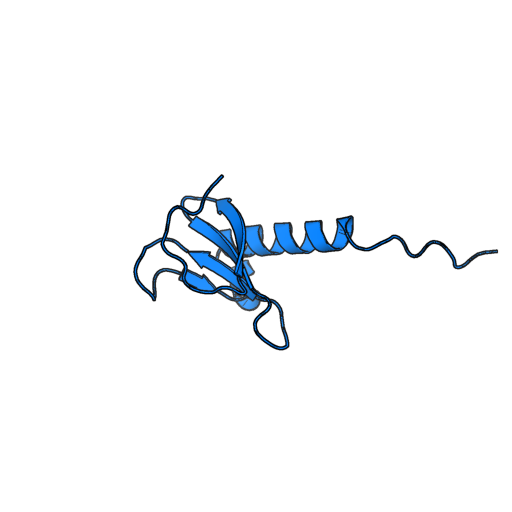2 -17.590 9.452 1.00 62.50 78 GLY A O 1
ATOM 622 N N . ASP A 1 79 ? 31.514 -16.107 10.925 1.00 51.12 79 ASP A N 1
ATOM 623 C CA . ASP A 1 79 ? 32.920 -16.090 10.512 1.00 51.12 79 ASP A CA 1
ATOM 624 C C . ASP A 1 79 ? 33.753 -15.721 11.748 1.00 51.12 79 ASP A C 1
ATOM 626 O O . ASP A 1 79 ? 33.735 -14.591 12.237 1.00 51.12 79 ASP A O 1
ATOM 630 N N . LYS A 1 80 ? 34.381 -16.754 12.314 1.00 55.16 80 LYS A N 1
ATOM 631 C CA . LYS A 1 80 ? 35.279 -16.746 13.476 1.00 55.16 80 LYS A CA 1
ATOM 632 C C . LYS A 1 80 ? 36.654 -17.212 12.973 1.00 55.16 80 LYS A C 1
ATOM 634 O O . LYS A 1 80 ? 36.687 -18.028 12.048 1.00 55.16 80 LYS A O 1
ATOM 639 N N . PRO A 1 81 ? 37.772 -16.760 13.558 1.00 58.94 81 PRO A N 1
ATOM 640 C CA . PRO A 1 81 ? 38.170 -17.242 14.888 1.00 58.94 81 PRO A CA 1
ATOM 641 C C . PRO A 1 81 ? 38.287 -16.168 15.976 1.00 58.94 81 PRO A C 1
ATOM 643 O O . PRO A 1 81 ? 38.632 -15.011 15.661 1.00 58.94 81 PRO A O 1
#

Radius of gyration: 14.71 Å; chains: 1; bounding box: 51×29×25 Å

Foldseek 3Di:
DDDPEDDDDPQWDFLQDDPQWTKTWGPPDDDIKIKTANYHDPPRIDMGCVCCVPDVSRVVNVVSVVVCCVVPPPPPPDDDD

Organism: NCBI:txid412755